Protein AF-A0A7J4MN60-F1 (afdb_monomer_lite)

Radius of gyration: 21.17 Å; chains: 1; bounding box: 51×40×60 Å

Secondary structure (DSSP, 8-state):
----PPSS-EEEEES-HHHHHHHHHHHHHTT--BPPPEEEE-TTS-EEEEEEE-SHHHHHHHHHHT--SSHHHHHHHHHHHH---S--PPTTHHHHHHHHHHHH--EEHHHHHHHHT--HHHHHHHHHHHHHTTSEEEEE---SS---EEEEE-TT-----

pLDDT: mean 84.5, std 15.63, range [36.06, 97.69]

Sequence (161 aa):
MNISTPHRKIELALANRIFLKQIKEMLLDFDIKTSKTYSMITSKGFKKYAFYVRTNSNLSIFSKMIGFNHPLKKSSLGNILLHPGRISYAHGGTQGMILLLLKDMDLTVAELVPLLNRHQSTIRFALLKLKCKGLVFSKSKTFKKGGGILWSLDGQTNFNT

Structure (mmCIF, N/CA/C/O backbone)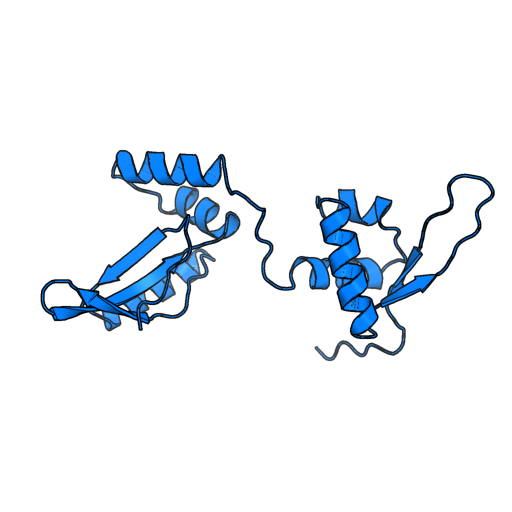:
data_AF-A0A7J4MN60-F1
#
_entry.id   AF-A0A7J4MN60-F1
#
loop_
_atom_site.group_PDB
_atom_site.id
_atom_site.type_symbol
_atom_site.label_atom_id
_atom_site.label_alt_id
_atom_site.label_comp_id
_atom_site.label_asym_id
_atom_site.label_entity_id
_atom_site.label_seq_id
_atom_site.pdbx_PDB_ins_code
_atom_site.Cartn_x
_atom_site.Cartn_y
_atom_site.Cartn_z
_atom_site.occupancy
_atom_site.B_iso_or_equiv
_atom_site.auth_seq_id
_atom_site.auth_comp_id
_atom_site.auth_asym_id
_atom_site.auth_atom_id
_atom_site.pdbx_PDB_model_num
ATOM 1 N N . MET A 1 1 ? 4.962 5.012 24.165 1.00 36.84 1 MET A N 1
ATOM 2 C CA . MET A 1 1 ? 5.760 5.318 22.956 1.00 36.84 1 MET A CA 1
ATOM 3 C C . MET A 1 1 ? 4.857 5.971 21.928 1.00 36.84 1 MET A C 1
ATOM 5 O O . MET A 1 1 ? 3.851 5.375 21.561 1.00 36.84 1 MET A O 1
ATOM 9 N N . ASN A 1 2 ? 5.178 7.196 21.512 1.00 42.62 2 ASN A N 1
ATOM 10 C CA . ASN A 1 2 ? 4.433 7.900 20.472 1.00 42.62 2 ASN A CA 1
ATOM 11 C C . ASN A 1 2 ? 4.849 7.296 19.123 1.00 42.62 2 ASN A C 1
ATOM 13 O O . ASN A 1 2 ? 5.923 7.594 18.604 1.00 42.62 2 ASN A O 1
ATOM 17 N N . ILE A 1 3 ? 4.065 6.347 18.611 1.00 53.31 3 ILE A N 1
ATOM 18 C CA . ILE A 1 3 ? 4.338 5.720 17.316 1.00 53.31 3 ILE A CA 1
ATOM 19 C C . ILE A 1 3 ? 4.068 6.794 16.264 1.00 53.31 3 ILE A C 1
ATOM 21 O O . ILE A 1 3 ? 2.911 7.082 15.964 1.00 53.31 3 ILE A O 1
ATOM 25 N N . SER A 1 4 ? 5.127 7.411 15.732 1.00 59.69 4 SER A N 1
ATOM 26 C CA . SER A 1 4 ? 5.007 8.300 14.577 1.00 59.69 4 SER A CA 1
ATOM 27 C C . SER A 1 4 ? 4.388 7.495 13.444 1.00 59.69 4 SER A C 1
ATOM 29 O O . SER A 1 4 ? 4.948 6.506 12.964 1.00 59.69 4 SER A O 1
ATOM 31 N N . THR A 1 5 ? 3.162 7.854 13.093 1.00 62.66 5 THR A N 1
ATOM 32 C CA . THR A 1 5 ? 2.427 7.140 12.066 1.00 62.66 5 THR A CA 1
ATOM 33 C C . THR A 1 5 ? 2.714 7.767 10.703 1.00 62.66 5 THR A C 1
ATOM 35 O O . THR A 1 5 ? 2.864 8.984 10.604 1.00 62.66 5 THR A O 1
ATOM 38 N N . PRO A 1 6 ? 2.803 6.964 9.630 1.00 72.56 6 PRO A N 1
ATOM 39 C CA . PRO A 1 6 ? 3.210 7.473 8.326 1.00 72.56 6 PRO A CA 1
ATOM 40 C C . PRO A 1 6 ? 2.216 8.508 7.783 1.00 72.56 6 PRO A C 1
ATOM 42 O O . PRO A 1 6 ? 1.005 8.344 7.920 1.00 72.56 6 PRO A O 1
ATOM 45 N N . HIS A 1 7 ? 2.725 9.548 7.121 1.00 76.81 7 HIS A N 1
ATOM 46 C CA . HIS A 1 7 ? 1.898 10.510 6.387 1.00 76.81 7 HIS A CA 1
ATOM 47 C C . HIS A 1 7 ? 1.228 9.846 5.168 1.00 76.81 7 HIS A C 1
ATOM 49 O O . HIS A 1 7 ? 1.734 8.850 4.650 1.00 76.81 7 HIS A O 1
ATOM 55 N N . ARG A 1 8 ? 0.122 10.433 4.676 1.00 86.31 8 ARG A N 1
ATOM 56 C CA . ARG A 1 8 ? -0.610 10.011 3.456 1.00 86.31 8 ARG A CA 1
ATOM 57 C C . ARG A 1 8 ? -1.176 8.591 3.544 1.00 86.31 8 ARG A C 1
ATOM 59 O O . ARG A 1 8 ? -0.688 7.645 2.927 1.00 86.31 8 ARG A O 1
ATOM 66 N N . LYS A 1 9 ? -2.226 8.457 4.344 1.00 92.00 9 LYS A N 1
ATOM 67 C CA . LYS A 1 9 ? -2.864 7.185 4.680 1.00 92.00 9 LYS A CA 1
ATOM 68 C C . LYS A 1 9 ? -4.347 7.386 4.952 1.00 92.00 9 LYS A C 1
ATOM 70 O O . LYS A 1 9 ? -4.778 8.494 5.268 1.00 92.00 9 LYS A O 1
ATOM 75 N N . ILE A 1 10 ? -5.084 6.285 4.927 1.00 94.81 10 ILE A N 1
ATOM 76 C CA . ILE A 1 10 ? -6.396 6.189 5.564 1.00 94.81 10 ILE A CA 1
ATOM 77 C C . ILE A 1 10 ? -6.181 5.471 6.889 1.00 94.81 10 ILE A C 1
ATOM 79 O O . ILE A 1 10 ? -5.587 4.398 6.908 1.00 94.81 10 ILE A O 1
ATOM 83 N N . GLU A 1 11 ? -6.628 6.057 7.993 1.00 95.31 11 GLU A N 1
ATOM 84 C CA . GLU A 1 11 ? -6.556 5.441 9.317 1.00 95.31 11 GLU A CA 1
ATOM 85 C C . GLU A 1 11 ? -7.964 5.243 9.868 1.00 95.31 11 GLU A C 1
ATOM 87 O O . GLU A 1 11 ? -8.797 6.150 9.800 1.00 95.31 11 GLU A O 1
ATOM 92 N N . LEU A 1 12 ? -8.209 4.062 10.433 1.00 95.31 12 LEU A N 1
ATOM 93 C CA . LEU A 1 12 ? -9.420 3.769 11.182 1.00 95.31 12 LEU A CA 1
ATOM 94 C C . LEU A 1 12 ? -9.037 3.409 12.615 1.00 95.31 12 LEU A C 1
ATOM 96 O O . LEU A 1 12 ? -8.229 2.505 12.831 1.00 95.31 12 LEU A O 1
ATOM 100 N N . ALA A 1 13 ? -9.633 4.112 13.579 1.00 94.62 13 ALA A N 1
ATOM 101 C CA . ALA A 1 13 ? -9.384 3.927 15.003 1.00 94.62 13 ALA A CA 1
ATOM 102 C C . ALA A 1 13 ? -10.699 3.776 15.778 1.00 94.62 13 ALA A C 1
ATOM 104 O O . ALA A 1 13 ? -11.554 4.663 15.744 1.00 94.62 13 ALA A O 1
ATOM 105 N N . LEU A 1 14 ? -10.848 2.669 16.506 1.00 94.94 14 LEU A N 1
ATOM 106 C CA . LEU A 1 14 ? -12.067 2.297 17.229 1.00 94.94 14 LEU A CA 1
ATOM 107 C C . LEU A 1 14 ? -11.718 1.687 18.595 1.00 94.94 14 LEU A C 1
ATOM 109 O O . LEU A 1 14 ? -10.653 1.099 18.772 1.00 94.94 14 LEU A O 1
ATOM 113 N N . ALA A 1 15 ? -12.617 1.810 19.574 1.00 94.88 15 ALA A N 1
ATOM 114 C CA . ALA A 1 15 ? -12.455 1.145 20.872 1.00 94.88 15 ALA A CA 1
ATOM 115 C C . ALA A 1 15 ? -12.705 -0.374 20.772 1.00 94.88 15 ALA A C 1
ATOM 117 O O . ALA A 1 15 ? -12.034 -1.164 21.435 1.00 94.88 15 ALA A O 1
ATOM 118 N N . ASN A 1 16 ? -13.630 -0.788 19.897 1.00 95.31 16 ASN A N 1
ATOM 119 C CA . ASN A 1 16 ? -13.961 -2.191 19.673 1.00 95.31 16 ASN A CA 1
ATOM 120 C C . ASN A 1 16 ? -12.912 -2.867 18.773 1.00 95.31 16 ASN A C 1
ATOM 122 O O . ASN A 1 16 ? -12.882 -2.671 17.557 1.00 95.31 16 ASN A O 1
ATOM 126 N N . ARG A 1 17 ? -12.054 -3.689 19.387 1.00 94.31 17 ARG A N 1
ATOM 127 C CA . ARG A 1 17 ? -10.988 -4.423 18.693 1.00 94.31 17 ARG A CA 1
ATOM 128 C C . ARG A 1 17 ? -11.517 -5.501 17.744 1.00 94.31 17 ARG A C 1
ATOM 130 O O . ARG A 1 17 ? -10.903 -5.717 16.704 1.00 94.31 17 ARG A O 1
ATOM 137 N N . ILE A 1 18 ? -12.607 -6.178 18.109 1.00 95.50 18 ILE A N 1
ATOM 138 C CA . ILE A 1 18 ? -13.186 -7.273 17.315 1.00 95.50 18 ILE A CA 1
ATOM 139 C C . ILE A 1 18 ? -13.735 -6.706 16.011 1.00 95.50 18 ILE A C 1
ATOM 141 O O . ILE A 1 18 ? -13.352 -7.157 14.936 1.00 95.50 18 ILE A O 1
ATOM 145 N N . PHE A 1 19 ? -14.522 -5.636 16.106 1.00 97.06 19 PHE A N 1
ATOM 146 C CA . PHE A 1 19 ? -15.078 -4.975 14.930 1.00 97.06 19 PHE A CA 1
ATOM 147 C C . PHE A 1 19 ? -13.983 -4.411 14.015 1.00 97.06 19 PHE A C 1
ATOM 149 O O . PHE A 1 19 ? -14.024 -4.572 12.799 1.00 97.06 19 PHE A O 1
ATOM 156 N N . LEU A 1 20 ? -12.924 -3.834 14.595 1.00 96.19 20 LEU A N 1
ATOM 157 C CA . LEU A 1 20 ? -11.773 -3.371 13.821 1.00 96.19 20 LEU A CA 1
ATOM 158 C C . LEU A 1 20 ? -11.064 -4.517 13.071 1.00 96.19 20 LEU A C 1
ATOM 160 O O . LEU A 1 20 ? -10.573 -4.304 11.963 1.00 96.19 20 LEU A O 1
ATOM 164 N N . LYS A 1 21 ? -10.997 -5.719 13.662 1.00 95.62 21 LYS A N 1
ATOM 165 C CA . LYS A 1 21 ? -10.435 -6.914 13.015 1.00 95.62 21 LYS A CA 1
ATOM 166 C C . LYS A 1 21 ? -11.300 -7.353 11.829 1.00 95.62 21 LYS A C 1
ATOM 168 O O . LYS A 1 21 ? -10.744 -7.557 10.757 1.00 95.62 21 LYS A O 1
ATOM 173 N N . GLN A 1 22 ? -12.621 -7.395 12.003 1.00 97.69 22 GLN A N 1
ATOM 174 C CA . GLN A 1 22 ? -13.571 -7.748 10.941 1.00 97.69 22 GLN A CA 1
ATOM 175 C C . GLN A 1 22 ? -13.478 -6.785 9.752 1.00 97.69 22 GLN A C 1
ATOM 177 O O . GLN A 1 22 ? -13.369 -7.223 8.615 1.00 97.69 22 GLN A O 1
ATOM 182 N N . ILE A 1 23 ? -13.401 -5.470 9.998 1.00 97.38 23 ILE A N 1
ATOM 183 C CA . ILE A 1 23 ? -13.196 -4.488 8.917 1.00 97.38 23 ILE A CA 1
ATOM 184 C C . ILE A 1 23 ? -11.875 -4.746 8.182 1.00 97.38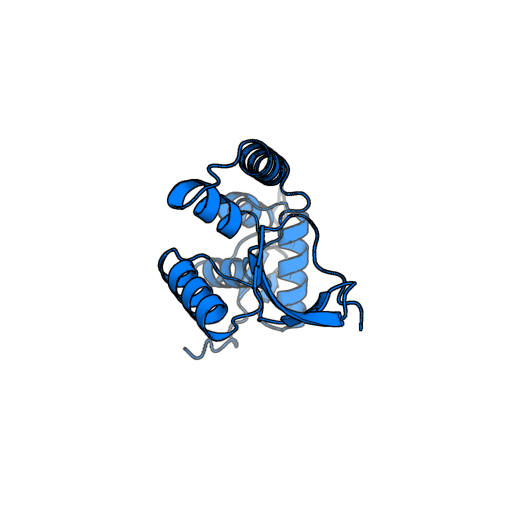 23 ILE A C 1
ATOM 186 O O . ILE A 1 23 ? -11.792 -4.585 6.968 1.00 97.38 23 ILE A O 1
ATOM 190 N N . LYS A 1 24 ? -10.823 -5.148 8.904 1.00 96.69 24 LYS A N 1
ATOM 191 C CA . LYS A 1 24 ? -9.531 -5.484 8.296 1.00 96.69 24 LYS A CA 1
ATOM 192 C C . LYS A 1 24 ? -9.611 -6.698 7.375 1.00 96.69 24 LYS A C 1
ATOM 194 O O . LYS A 1 24 ? -8.934 -6.705 6.354 1.00 96.69 24 LYS A O 1
ATOM 199 N N . GLU A 1 25 ? -10.390 -7.700 7.764 1.00 96.81 25 GLU A N 1
ATOM 200 C CA . GLU A 1 25 ? -10.657 -8.894 6.958 1.00 96.81 25 GLU A CA 1
ATOM 201 C C . GLU A 1 25 ? -11.479 -8.517 5.721 1.00 96.81 25 GLU A C 1
ATOM 203 O O . GLU A 1 25 ? -11.039 -8.797 4.615 1.00 96.81 25 GLU A O 1
ATOM 208 N N . MET A 1 26 ? -12.542 -7.722 5.876 1.00 97.25 26 MET A N 1
ATOM 209 C CA . MET A 1 26 ? -13.327 -7.219 4.738 1.00 97.25 26 MET A CA 1
ATOM 210 C C . MET A 1 26 ? -12.488 -6.409 3.742 1.00 97.25 26 MET A C 1
ATOM 212 O O . MET A 1 26 ? -12.675 -6.516 2.539 1.00 97.25 26 MET A O 1
ATOM 216 N N . LEU A 1 27 ? -11.549 -5.580 4.213 1.00 97.00 27 LEU A N 1
ATOM 217 C CA . LEU A 1 27 ? -10.644 -4.845 3.321 1.00 97.00 27 LEU A CA 1
ATOM 218 C C . LEU A 1 27 ? -9.727 -5.784 2.526 1.00 97.00 27 LEU A C 1
ATOM 220 O O . LEU A 1 27 ? -9.376 -5.470 1.388 1.00 97.00 27 LEU A O 1
ATOM 224 N N . LEU A 1 28 ? -9.347 -6.925 3.103 1.00 94.75 28 LEU A N 1
ATOM 225 C CA . LEU A 1 28 ? -8.522 -7.915 2.420 1.00 94.75 28 LEU A CA 1
ATOM 226 C C . LEU A 1 28 ? -9.272 -8.575 1.255 1.00 94.75 28 LEU A C 1
ATOM 228 O O . LEU A 1 28 ? -8.634 -8.857 0.245 1.00 94.75 28 LEU A O 1
ATOM 232 N N . ASP A 1 29 ? -10.596 -8.723 1.347 1.00 95.12 29 ASP A N 1
ATOM 233 C CA . ASP A 1 29 ? -11.436 -9.248 0.257 1.00 95.12 29 ASP A CA 1
ATOM 234 C C . ASP A 1 29 ? -11.408 -8.346 -0.994 1.00 95.12 29 ASP A C 1
ATOM 236 O O . ASP A 1 29 ? -11.596 -8.812 -2.115 1.00 95.12 29 ASP A O 1
ATOM 240 N N . PHE A 1 30 ? -11.094 -7.056 -0.823 1.00 93.75 30 PHE A N 1
ATOM 241 C CA . PHE A 1 30 ? -10.845 -6.109 -1.918 1.00 93.75 30 PHE A CA 1
ATOM 242 C C . 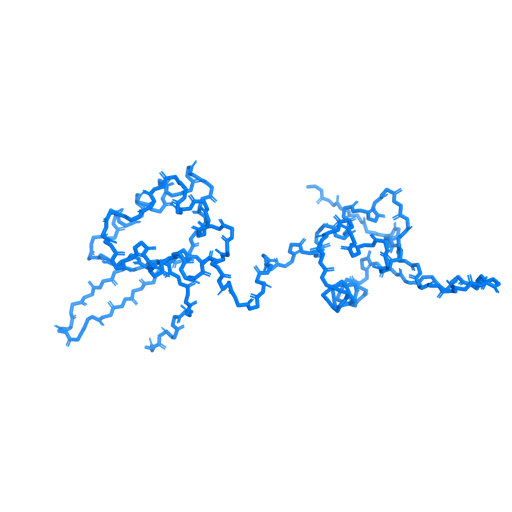PHE A 1 30 ? -9.363 -6.034 -2.336 1.00 93.75 30 PHE A C 1
ATOM 244 O O . PHE A 1 30 ? -8.978 -5.108 -3.047 1.00 93.75 30 PHE A O 1
ATOM 251 N N . ASP A 1 31 ? -8.508 -6.941 -1.855 1.00 93.00 31 ASP A N 1
ATOM 252 C CA . ASP A 1 31 ? -7.039 -6.891 -1.969 1.00 93.00 31 ASP A CA 1
ATOM 253 C C . ASP A 1 31 ? -6.413 -5.605 -1.374 1.00 93.00 31 ASP A C 1
ATOM 255 O O . ASP A 1 31 ? -5.321 -5.154 -1.738 1.00 93.00 31 ASP A O 1
ATOM 259 N N . ILE A 1 32 ? -7.085 -4.985 -0.395 1.00 95.06 32 ILE A N 1
ATOM 260 C CA . ILE A 1 32 ? -6.585 -3.795 0.302 1.00 95.06 32 ILE A CA 1
ATOM 261 C C . ILE A 1 32 ? -5.813 -4.224 1.550 1.00 95.06 32 ILE A C 1
ATOM 263 O O . ILE A 1 32 ? -6.356 -4.434 2.635 1.00 95.06 32 ILE A O 1
ATOM 267 N N . LYS A 1 33 ? -4.484 -4.274 1.432 1.00 94.38 33 LYS A N 1
ATOM 268 C CA . LYS A 1 33 ? -3.603 -4.620 2.561 1.00 94.38 33 LYS A CA 1
ATOM 269 C C . LYS A 1 33 ? -3.482 -3.468 3.566 1.00 94.38 33 LYS A C 1
ATOM 271 O O . LYS A 1 33 ? -3.288 -2.304 3.199 1.00 94.38 33 LYS A O 1
ATOM 276 N N . THR A 1 34 ? -3.500 -3.799 4.856 1.00 95.50 34 THR A N 1
ATOM 277 C CA . THR A 1 34 ? -3.408 -2.822 5.953 1.00 95.50 34 THR A CA 1
ATOM 278 C C . THR A 1 34 ? -2.152 -3.015 6.807 1.00 95.50 34 THR A C 1
ATOM 280 O O . THR A 1 34 ? -1.475 -4.042 6.756 1.00 95.50 34 THR A O 1
ATOM 283 N N . SER A 1 35 ? -1.862 -2.051 7.682 1.00 94.19 35 SER A N 1
ATOM 284 C CA . SER A 1 35 ? -0.856 -2.210 8.734 1.00 94.19 35 SER A CA 1
ATOM 285 C C . SER A 1 35 ? -1.234 -3.289 9.758 1.00 94.19 35 SER A C 1
ATOM 287 O O . SER A 1 35 ? -2.386 -3.743 9.848 1.00 94.19 35 SER A O 1
ATOM 289 N N . LYS A 1 36 ? -0.263 -3.656 10.606 1.00 93.56 36 LYS A N 1
ATOM 290 C CA . LYS A 1 36 ? -0.555 -4.309 11.889 1.00 93.56 36 LYS A CA 1
ATOM 291 C C . LYS A 1 36 ? -1.433 -3.381 12.736 1.00 93.56 36 LYS A C 1
ATOM 293 O O . LYS A 1 36 ? -1.313 -2.158 12.636 1.00 93.56 36 LYS A O 1
ATOM 298 N N . THR A 1 37 ? -2.313 -3.970 13.537 1.00 94.62 37 THR A N 1
ATOM 299 C CA . THR A 1 37 ? -3.133 -3.221 14.490 1.00 94.62 37 THR A CA 1
ATOM 300 C C . THR A 1 37 ? -2.249 -2.746 15.637 1.00 94.62 37 THR A C 1
ATOM 302 O O . THR A 1 37 ? -1.474 -3.533 16.177 1.00 94.62 37 THR A O 1
ATOM 305 N N . TYR A 1 38 ? -2.372 -1.480 16.014 1.00 92.94 38 TYR A N 1
ATOM 306 C CA . TYR A 1 38 ? -1.671 -0.883 17.151 1.00 92.94 38 TYR A CA 1
ATOM 307 C C . TYR A 1 38 ? -2.675 -0.244 18.106 1.00 92.94 38 TYR A C 1
ATOM 309 O O . TYR A 1 38 ? -3.793 0.097 17.722 1.00 92.94 38 TYR A O 1
ATOM 317 N N . SER A 1 39 ? -2.288 -0.112 19.372 1.00 92.75 39 SER A N 1
ATOM 318 C CA . SER A 1 39 ? -3.075 0.602 20.374 1.00 92.75 39 SER A CA 1
ATOM 319 C C . SER A 1 39 ? -2.617 2.049 20.495 1.00 92.75 39 SER A C 1
ATOM 321 O O . SER A 1 39 ? -1.420 2.327 20.455 1.00 92.75 39 SER A O 1
ATOM 323 N N . MET A 1 40 ? -3.565 2.948 20.721 1.00 90.62 40 MET A N 1
ATOM 324 C CA . MET A 1 40 ? -3.329 4.351 21.051 1.00 90.62 40 MET A CA 1
ATOM 325 C C . MET A 1 40 ? -4.171 4.731 22.270 1.00 90.62 40 MET A C 1
ATOM 327 O O . MET A 1 40 ? -5.238 4.157 22.497 1.00 90.62 40 MET A O 1
ATOM 331 N N . ILE A 1 41 ? -3.694 5.692 23.054 1.00 90.50 41 ILE A N 1
ATOM 332 C CA . ILE A 1 41 ? -4.448 6.281 24.161 1.00 90.50 41 ILE A CA 1
ATOM 333 C C . ILE A 1 41 ? -4.881 7.672 23.705 1.00 90.50 41 ILE A C 1
ATOM 335 O O . ILE A 1 41 ? -4.075 8.442 23.187 1.00 90.50 41 ILE A O 1
ATOM 339 N N . THR A 1 42 ? -6.172 7.967 23.819 1.00 88.06 42 THR A N 1
ATOM 340 C CA . THR A 1 42 ? -6.716 9.297 23.512 1.00 88.06 42 THR A CA 1
ATOM 341 C C . THR A 1 42 ? -6.230 10.327 24.531 1.00 88.06 42 THR A C 1
ATOM 343 O O . THR A 1 42 ? -5.832 9.966 25.634 1.00 88.06 42 THR A O 1
ATOM 346 N N . SER A 1 43 ? -6.345 11.620 24.219 1.00 87.06 43 SER A N 1
ATOM 347 C CA . SER A 1 43 ? -6.039 12.697 25.178 1.00 87.06 43 SER A CA 1
ATOM 348 C C . SER A 1 43 ? -6.831 12.597 26.488 1.00 87.06 43 SER A C 1
ATOM 350 O O . SER A 1 43 ? -6.385 13.092 27.512 1.00 87.06 43 SER A O 1
ATOM 352 N N . LYS A 1 44 ? -7.984 11.918 26.466 1.00 91.38 44 LYS A N 1
ATOM 353 C CA . LYS A 1 44 ? -8.845 11.668 27.629 1.00 91.38 44 LYS A CA 1
ATOM 354 C C . LYS A 1 44 ? -8.532 10.350 28.362 1.00 91.38 44 LYS A C 1
ATOM 356 O O . LYS A 1 44 ? -9.332 9.908 29.172 1.00 91.38 44 LYS A O 1
ATOM 361 N N . GLY A 1 45 ? -7.437 9.661 28.034 1.00 89.88 45 GLY A N 1
ATOM 362 C CA . GLY A 1 45 ? -7.036 8.406 28.689 1.00 89.88 45 GLY A CA 1
ATOM 363 C C . GLY A 1 45 ? -7.710 7.132 28.158 1.00 89.88 45 GLY A C 1
ATOM 364 O O . GLY A 1 45 ? -7.305 6.029 28.516 1.00 89.88 45 GLY A O 1
ATOM 365 N N . PHE A 1 46 ? -8.687 7.230 27.250 1.00 90.94 46 PHE A N 1
ATOM 366 C CA . PHE A 1 46 ? -9.340 6.041 26.684 1.00 90.94 46 PHE A CA 1
ATOM 367 C C . PHE A 1 46 ? -8.449 5.305 25.683 1.00 90.94 46 PHE A C 1
ATOM 369 O O . PHE A 1 46 ? -7.864 5.926 24.791 1.00 90.94 46 PHE A O 1
ATOM 376 N N . LYS A 1 47 ? -8.417 3.972 25.775 1.00 93.00 47 LYS A N 1
ATOM 377 C CA . LYS A 1 47 ? -7.704 3.102 24.834 1.00 93.00 47 LYS A CA 1
ATOM 378 C C . LYS A 1 47 ? -8.507 2.909 23.545 1.00 93.00 47 LYS A C 1
ATOM 380 O O . LYS A 1 47 ? -9.680 2.543 23.577 1.00 93.00 47 LYS A O 1
ATOM 385 N N . LYS A 1 48 ? -7.851 3.100 22.402 1.00 95.25 48 LYS A N 1
ATOM 386 C CA . LYS A 1 48 ? -8.351 2.752 21.066 1.00 95.25 48 LYS A CA 1
ATOM 387 C C . LYS A 1 48 ? -7.371 1.824 20.362 1.00 95.25 48 LYS A C 1
ATOM 389 O O . LYS A 1 48 ? -6.178 1.798 20.664 1.00 95.25 48 LYS A O 1
ATOM 394 N N . TYR A 1 49 ? -7.885 1.085 19.396 1.00 95.00 49 TYR A N 1
ATOM 395 C CA . TYR A 1 49 ? -7.113 0.270 18.472 1.00 95.00 49 TYR A CA 1
ATOM 396 C C . TYR A 1 49 ? -7.227 0.883 17.086 1.00 95.00 49 TYR A C 1
ATOM 398 O O . TYR A 1 49 ? -8.291 1.383 16.725 1.00 95.00 49 TYR A O 1
ATOM 406 N N . ALA A 1 50 ? -6.150 0.844 16.313 1.00 94.75 50 ALA A N 1
ATOM 407 C CA . ALA A 1 50 ? -6.135 1.395 14.971 1.00 94.75 50 ALA A CA 1
ATOM 408 C C . ALA A 1 50 ? -5.316 0.549 14.003 1.00 94.75 50 ALA A C 1
ATOM 410 O O . ALA A 1 50 ? -4.419 -0.202 14.395 1.00 94.75 50 ALA A O 1
A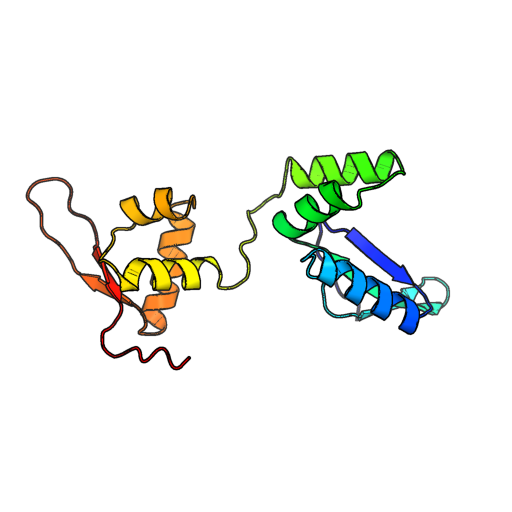TOM 411 N N . PHE A 1 51 ? -5.621 0.707 12.723 1.00 95.75 51 PHE A N 1
ATOM 412 C CA . PHE A 1 51 ? -4.757 0.322 11.616 1.00 95.75 51 PHE A CA 1
ATOM 413 C C . PHE A 1 51 ? -4.819 1.409 10.544 1.00 95.75 51 PHE A C 1
ATOM 415 O O . PHE A 1 51 ? -5.727 2.244 10.536 1.00 95.75 51 PHE A O 1
ATOM 422 N N . TYR A 1 52 ? -3.878 1.369 9.607 1.00 95.31 52 TYR A N 1
ATOM 423 C CA . TYR A 1 52 ? -3.915 2.237 8.441 1.00 95.31 52 TYR A CA 1
ATOM 424 C C . TYR A 1 52 ? -3.763 1.474 7.124 1.00 95.31 52 TYR A C 1
ATOM 426 O O . TYR A 1 52 ? -3.094 0.439 7.050 1.00 95.31 52 TYR A O 1
ATOM 434 N N . VAL A 1 53 ? -4.362 2.028 6.072 1.00 94.69 53 VAL A N 1
ATOM 435 C CA . VAL A 1 53 ? -4.130 1.686 4.667 1.00 94.69 53 VAL A CA 1
ATOM 436 C C . VAL A 1 53 ? -3.146 2.703 4.098 1.00 94.69 53 VAL A C 1
ATOM 438 O O . VAL A 1 53 ? -3.315 3.913 4.262 1.00 94.69 53 VAL A O 1
ATOM 441 N N . ARG A 1 54 ? -2.096 2.210 3.443 1.00 89.94 54 ARG A N 1
ATOM 442 C CA . ARG A 1 54 ? -1.046 3.023 2.814 1.00 89.94 54 ARG A CA 1
ATOM 443 C C . ARG A 1 54 ? -0.658 2.434 1.464 1.00 89.94 54 ARG A C 1
ATOM 445 O O . ARG A 1 54 ? -1.073 1.325 1.151 1.00 89.94 54 ARG A O 1
ATOM 452 N N . THR A 1 55 ? 0.248 3.115 0.764 1.00 87.62 55 THR A N 1
ATOM 453 C CA . THR A 1 55 ? 0.680 2.857 -0.624 1.00 87.62 55 THR A CA 1
ATOM 454 C C . THR A 1 55 ? -0.342 3.317 -1.654 1.00 87.62 55 THR A C 1
ATOM 456 O O . THR A 1 55 ? -1.546 3.213 -1.437 1.00 87.62 55 THR A O 1
ATOM 459 N N . ASN A 1 56 ? 0.149 3.817 -2.789 1.00 87.94 56 ASN A N 1
ATOM 460 C CA . ASN A 1 56 ? -0.714 4.331 -3.850 1.00 87.94 56 ASN A CA 1
ATOM 461 C C . ASN A 1 56 ? -1.664 3.253 -4.397 1.00 87.94 56 ASN A C 1
ATOM 463 O O . ASN A 1 56 ? -2.821 3.544 -4.664 1.00 87.94 56 ASN A O 1
ATOM 467 N N . SER A 1 57 ? -1.191 2.003 -4.490 1.00 89.44 57 SER A N 1
ATOM 468 C CA . SER A 1 57 ? -1.989 0.862 -4.956 1.00 89.44 57 SER A CA 1
ATOM 469 C C . SER A 1 57 ? -3.228 0.657 -4.086 1.00 89.44 57 SER A C 1
ATOM 471 O O . SER A 1 57 ? -4.350 0.745 -4.572 1.00 89.44 57 SER A O 1
ATOM 473 N N . ASN A 1 58 ? -3.043 0.481 -2.775 1.00 93.38 58 ASN A N 1
ATOM 474 C CA . ASN A 1 58 ? -4.158 0.201 -1.868 1.00 93.38 58 ASN A CA 1
ATOM 475 C C . ASN A 1 58 ? -5.101 1.403 -1.733 1.00 93.38 58 ASN A C 1
ATOM 477 O O . ASN A 1 58 ? -6.310 1.227 -1.621 1.00 93.38 58 ASN A O 1
ATOM 481 N N . LEU A 1 59 ? -4.559 2.626 -1.748 1.00 94.12 59 LEU A N 1
ATOM 482 C CA . LEU A 1 59 ? -5.366 3.847 -1.697 1.00 94.12 59 LEU A CA 1
ATOM 483 C C . LEU A 1 59 ? -6.194 4.036 -2.976 1.00 94.12 59 LEU A C 1
ATOM 485 O O . LEU A 1 59 ? -7.330 4.500 -2.897 1.00 94.12 59 LEU A O 1
ATOM 489 N N . SER A 1 60 ? -5.652 3.658 -4.136 1.00 92.81 60 SER A N 1
ATOM 490 C CA . SER A 1 60 ? -6.364 3.699 -5.415 1.00 92.81 60 SER A CA 1
ATOM 491 C C . SER A 1 60 ? -7.510 2.687 -5.437 1.00 92.81 60 SER A C 1
ATOM 493 O O . SER A 1 60 ? -8.640 3.062 -5.749 1.00 92.81 60 SER A O 1
ATOM 495 N N . ILE A 1 61 ? -7.253 1.446 -5.001 1.00 94.81 61 ILE A N 1
ATOM 496 C CA . ILE A 1 61 ? -8.292 0.416 -4.860 1.00 94.81 61 ILE A CA 1
ATOM 497 C C . ILE A 1 61 ? -9.375 0.892 -3.887 1.00 94.81 61 ILE A C 1
ATOM 499 O O . ILE A 1 61 ? -10.554 0.877 -4.236 1.00 94.81 61 ILE A O 1
ATOM 503 N N . PHE A 1 62 ? -8.989 1.406 -2.712 1.00 96.69 62 PHE A N 1
ATOM 504 C CA . PHE A 1 62 ? -9.941 1.954 -1.745 1.00 96.69 62 PHE A CA 1
ATOM 505 C C . PHE A 1 62 ? -10.797 3.056 -2.368 1.00 96.69 62 PHE A C 1
ATOM 507 O O . PHE A 1 62 ? -12.015 3.027 -2.231 1.00 96.69 62 PHE A O 1
ATOM 514 N N . SER A 1 63 ? -10.189 4.018 -3.068 1.00 95.88 63 SER A N 1
ATOM 515 C CA . SER A 1 63 ? -10.924 5.129 -3.680 1.00 95.88 63 SER A CA 1
ATOM 516 C C . SER A 1 63 ? -11.922 4.677 -4.745 1.00 95.88 63 SER A C 1
ATOM 518 O O . SER A 1 63 ? -12.927 5.358 -4.933 1.00 95.88 63 SER A O 1
ATOM 520 N N . LYS A 1 64 ? -11.630 3.580 -5.452 1.00 95.00 64 LYS A N 1
ATOM 521 C CA . LYS A 1 64 ? -12.473 3.044 -6.524 1.00 95.00 64 LYS A CA 1
ATOM 522 C C . LYS A 1 64 ? -13.607 2.168 -5.989 1.00 95.00 64 LYS A C 1
ATOM 524 O O . LYS A 1 64 ? -14.724 2.287 -6.471 1.00 95.00 64 LYS A O 1
ATOM 529 N N . MET A 1 65 ? -13.310 1.296 -5.024 1.00 95.81 65 MET A N 1
ATOM 530 C CA . MET A 1 65 ? -14.245 0.265 -4.556 1.00 95.81 65 MET A CA 1
ATOM 531 C C . MET A 1 65 ? -15.106 0.713 -3.371 1.00 95.81 65 MET A C 1
ATOM 533 O O . MET A 1 65 ? -16.234 0.257 -3.232 1.00 95.81 65 MET A O 1
ATOM 537 N N . ILE A 1 66 ? -14.573 1.581 -2.505 1.00 95.38 66 ILE A N 1
ATOM 538 C CA . ILE A 1 66 ? -15.225 1.993 -1.250 1.00 95.38 66 ILE A CA 1
ATOM 539 C C . ILE A 1 66 ? -15.453 3.506 -1.256 1.00 95.38 66 ILE A C 1
ATOM 541 O O . ILE A 1 66 ? -16.579 3.984 -1.158 1.00 95.38 66 ILE A O 1
ATOM 545 N N . GLY A 1 67 ? -14.374 4.272 -1.403 1.00 93.94 67 GLY A N 1
ATOM 546 C CA . GLY A 1 67 ? -14.405 5.727 -1.442 1.00 93.94 67 GLY A CA 1
ATOM 547 C C . GLY A 1 67 ? -14.819 6.382 -0.121 1.00 93.94 67 GLY A C 1
ATOM 548 O O . GLY A 1 67 ? -15.042 5.746 0.909 1.00 93.94 67 GLY A O 1
ATOM 549 N N . PHE A 1 68 ? -14.883 7.712 -0.142 1.00 96.44 68 PHE A N 1
ATOM 550 C CA . PHE A 1 68 ? -15.449 8.499 0.949 1.00 96.44 68 PHE A CA 1
ATOM 551 C C . PHE A 1 68 ? -16.670 9.260 0.452 1.00 96.44 68 PHE A C 1
ATOM 553 O O . PHE A 1 68 ? -16.580 9.994 -0.532 1.00 96.44 68 PHE A O 1
ATOM 560 N N . ASN A 1 69 ? -17.764 9.178 1.208 1.00 95.44 69 ASN A N 1
ATOM 561 C CA . ASN A 1 69 ? -18.930 10.039 0.998 1.00 95.44 69 ASN A CA 1
ATOM 562 C C . ASN A 1 69 ? -18.679 11.461 1.522 1.00 95.44 69 ASN A C 1
ATOM 564 O O . ASN A 1 69 ? -19.193 12.430 0.978 1.00 95.44 69 ASN A O 1
ATOM 568 N N . HIS A 1 70 ? -17.846 11.605 2.559 1.00 95.69 70 HIS A N 1
ATOM 569 C CA . HIS A 1 70 ? -17.533 12.906 3.144 1.00 95.69 70 HIS A CA 1
ATOM 570 C C . HIS A 1 70 ? -16.652 13.751 2.194 1.00 95.69 70 HIS A C 1
ATOM 572 O O . HIS A 1 70 ? -15.509 13.347 1.937 1.00 95.69 70 HIS A O 1
ATOM 578 N N . PRO A 1 71 ? -17.084 14.958 1.764 1.00 95.06 71 PRO A N 1
ATOM 579 C CA . PRO A 1 71 ? -16.399 15.746 0.730 1.00 95.06 71 PRO A CA 1
ATOM 580 C C . PRO A 1 71 ? -14.924 16.037 1.030 1.00 95.06 71 PRO A C 1
ATOM 582 O O . PRO A 1 71 ? -14.059 15.793 0.192 1.00 95.06 71 PRO A O 1
ATOM 585 N N . LEU A 1 72 ? -14.606 16.471 2.257 1.00 95.94 72 LEU A N 1
ATOM 586 C CA . LEU A 1 72 ? -13.219 16.776 2.643 1.00 95.94 72 LEU A CA 1
ATOM 587 C C . LEU A 1 72 ? -12.299 15.546 2.609 1.00 95.94 72 LEU A C 1
ATOM 589 O O . LEU A 1 72 ? -11.161 15.638 2.158 1.00 95.94 72 LEU A O 1
ATOM 593 N N . LYS A 1 73 ? -12.787 14.376 3.047 1.00 95.19 73 LYS A N 1
ATOM 594 C CA . LYS A 1 73 ? -12.004 13.132 3.021 1.00 95.19 73 LYS A CA 1
ATOM 595 C C . LYS A 1 73 ? -11.807 12.644 1.589 1.00 95.19 73 LYS A C 1
ATOM 597 O O . LYS A 1 73 ? -10.712 12.208 1.248 1.00 95.19 73 LYS A O 1
ATOM 602 N N . LYS A 1 74 ? -12.841 12.770 0.750 1.00 95.69 74 LYS A N 1
ATOM 603 C CA . LYS A 1 74 ? -12.780 12.453 -0.681 1.00 95.69 74 LYS A CA 1
ATOM 604 C C . LYS A 1 74 ? -11.746 13.323 -1.398 1.00 95.69 74 LYS A C 1
ATOM 606 O O . LYS A 1 74 ? -10.868 12.786 -2.065 1.00 95.69 74 LYS A O 1
ATOM 611 N N . SER A 1 75 ? -11.798 14.641 -1.194 1.00 94.88 75 SER A N 1
ATOM 612 C CA . SER A 1 75 ? -10.829 15.591 -1.758 1.00 94.88 75 SER A CA 1
ATOM 613 C C . SER A 1 75 ? -9.403 15.323 -1.258 1.00 94.88 75 SER A C 1
ATOM 615 O O . SER A 1 75 ? -8.469 15.220 -2.052 1.00 94.88 75 SER A O 1
ATOM 617 N N . SER A 1 76 ? -9.231 15.096 0.049 1.00 93.88 76 SER A N 1
ATOM 618 C CA . SER A 1 76 ? -7.928 14.761 0.635 1.00 93.88 76 SER A CA 1
ATOM 619 C C . SER A 1 76 ? -7.335 13.472 0.053 1.00 93.88 76 SER A C 1
ATOM 621 O O . SER A 1 76 ? -6.158 13.452 -0.311 1.00 93.88 76 SER A O 1
ATOM 623 N N . LEU A 1 77 ? -8.143 12.416 -0.103 1.00 94.62 77 LEU A N 1
ATOM 624 C CA . LEU A 1 77 ? -7.711 11.173 -0.744 1.00 94.62 77 LEU A CA 1
ATOM 625 C C . LEU A 1 77 ? -7.339 11.399 -2.215 1.00 94.62 77 LEU A C 1
ATOM 627 O O . LEU A 1 77 ? -6.288 10.928 -2.643 1.00 94.62 77 LEU A O 1
ATOM 631 N N . GLY A 1 78 ? -8.139 12.169 -2.959 1.00 93.00 78 GLY A N 1
ATOM 632 C CA . GLY A 1 78 ? -7.830 12.554 -4.339 1.00 93.00 78 GLY A CA 1
ATOM 633 C C . GLY A 1 78 ? -6.475 13.255 -4.455 1.00 93.00 78 GLY A C 1
ATOM 634 O O . GLY A 1 78 ? -5.640 12.856 -5.264 1.00 93.00 78 GLY A O 1
ATOM 635 N N . ASN A 1 79 ? -6.193 14.213 -3.571 1.00 90.94 79 ASN A N 1
ATOM 636 C CA . ASN A 1 79 ? -4.903 14.905 -3.535 1.00 90.94 79 ASN A CA 1
ATOM 637 C C . ASN A 1 79 ? -3.729 13.968 -3.223 1.00 90.94 79 ASN A C 1
ATOM 639 O O . ASN A 1 79 ? -2.661 14.109 -3.824 1.00 90.94 79 ASN A O 1
ATOM 643 N N . ILE A 1 80 ? -3.916 13.001 -2.316 1.00 90.31 80 ILE A N 1
ATOM 644 C CA . ILE A 1 80 ? -2.902 11.979 -2.012 1.00 90.31 80 ILE A CA 1
ATOM 645 C C . ILE A 1 80 ? -2.619 11.104 -3.240 1.00 90.31 80 ILE A C 1
ATOM 647 O O . ILE A 1 80 ? -1.459 10.776 -3.484 1.00 90.31 80 ILE A O 1
ATOM 651 N N . LEU A 1 81 ? -3.650 10.736 -4.004 1.00 89.75 81 LEU A N 1
ATOM 652 C CA . LEU A 1 81 ? -3.518 9.897 -5.199 1.00 89.75 81 LEU A CA 1
ATOM 653 C C . LEU A 1 81 ? -2.881 10.639 -6.377 1.00 89.75 81 LEU A C 1
ATOM 655 O O . LEU A 1 81 ? -2.073 10.053 -7.092 1.00 89.75 81 LEU A O 1
ATOM 659 N N . LEU A 1 82 ? -3.205 11.923 -6.555 1.00 86.56 82 LEU A N 1
ATOM 660 C CA . LEU A 1 82 ? -2.582 12.784 -7.568 1.00 86.56 82 LEU A CA 1
ATOM 661 C C . LEU A 1 82 ? -1.103 13.036 -7.265 1.00 86.56 82 LEU A C 1
ATOM 663 O O . LEU A 1 82 ? -0.274 13.098 -8.169 1.00 86.56 82 LEU A O 1
ATOM 667 N N . HIS A 1 83 ? -0.759 13.135 -5.981 1.00 84.69 83 HIS A N 1
ATOM 668 C CA . HIS A 1 83 ? 0.597 13.415 -5.529 1.00 84.69 83 HIS A CA 1
ATOM 669 C C . HIS A 1 83 ? 1.066 12.320 -4.569 1.00 84.69 83 HIS A C 1
ATOM 671 O O . HIS A 1 83 ? 1.238 12.596 -3.380 1.00 84.69 83 HIS A O 1
ATOM 677 N N . PRO A 1 84 ? 1.344 11.086 -5.034 1.00 68.81 84 PRO A N 1
ATOM 678 C CA . PRO A 1 84 ? 1.666 9.957 -4.155 1.00 68.81 84 PRO A CA 1
ATOM 679 C C . PRO A 1 84 ? 2.978 10.150 -3.373 1.00 68.81 84 PRO A C 1
ATOM 681 O O . PRO A 1 84 ? 3.203 9.495 -2.355 1.00 68.81 84 PRO A O 1
ATOM 684 N N . GLY A 1 85 ? 3.816 11.114 -3.772 1.00 69.94 85 GLY A N 1
ATOM 685 C CA . GLY A 1 85 ? 5.124 11.390 -3.170 1.00 69.94 85 GLY A CA 1
ATOM 686 C C . GLY A 1 85 ? 6.187 10.512 -3.809 1.00 69.94 85 GLY A C 1
ATOM 687 O O . GLY A 1 85 ? 6.073 10.173 -4.985 1.00 69.94 85 GLY A O 1
ATOM 688 N N . ARG A 1 86 ? 7.214 10.095 -3.052 1.00 60.81 86 ARG A N 1
ATOM 689 C CA . ARG A 1 86 ? 8.095 9.019 -3.532 1.00 60.81 86 ARG A CA 1
ATOM 690 C C . ARG A 1 86 ? 7.234 7.783 -3.780 1.00 60.81 86 ARG A C 1
ATOM 692 O O . ARG A 1 86 ? 6.577 7.308 -2.855 1.00 60.81 86 ARG A O 1
ATOM 699 N N . ILE A 1 87 ? 7.266 7.259 -5.006 1.00 56.03 87 ILE A N 1
ATOM 700 C CA . ILE A 1 87 ? 6.648 5.977 -5.354 1.00 56.03 87 ILE A CA 1
ATOM 701 C C . ILE A 1 87 ? 7.206 4.944 -4.372 1.00 56.03 87 ILE A C 1
ATOM 703 O O . ILE A 1 87 ? 8.379 4.581 -4.433 1.00 56.03 87 ILE A O 1
ATOM 707 N N . SER A 1 88 ? 6.390 4.538 -3.400 1.00 49.66 88 SER A N 1
ATOM 708 C CA . SER A 1 88 ? 6.763 3.518 -2.428 1.00 49.66 88 SER A CA 1
ATOM 709 C C . SER A 1 88 ? 6.367 2.173 -3.008 1.00 49.66 88 SER A C 1
ATOM 711 O O . SER A 1 88 ? 5.209 1.765 -3.017 1.00 49.66 88 SER A O 1
ATOM 713 N N . TYR A 1 89 ? 7.363 1.512 -3.570 1.00 55.09 89 TYR A N 1
ATOM 714 C CA . TYR A 1 89 ? 7.280 0.135 -4.009 1.00 55.09 89 TYR A CA 1
ATOM 715 C C . TYR A 1 89 ? 7.024 -0.742 -2.784 1.00 55.09 89 TYR A C 1
ATOM 717 O O . TYR A 1 89 ? 7.570 -0.469 -1.708 1.00 55.09 89 TYR A O 1
ATOM 725 N N . ALA A 1 90 ? 6.225 -1.801 -2.933 1.00 55.69 90 ALA A N 1
ATOM 726 C CA . ALA A 1 90 ? 6.201 -2.855 -1.925 1.00 55.69 90 ALA A CA 1
ATOM 727 C C . ALA A 1 90 ? 7.652 -3.269 -1.632 1.00 55.69 90 ALA A C 1
ATOM 729 O O . ALA A 1 90 ? 8.464 -3.378 -2.555 1.00 55.69 90 ALA A O 1
ATOM 730 N N . HIS A 1 91 ? 8.008 -3.422 -0.355 1.00 58.41 91 HIS A N 1
ATOM 731 C CA . HIS A 1 91 ? 9.381 -3.744 0.023 1.00 58.41 91 HIS A CA 1
ATOM 732 C C . HIS A 1 91 ? 9.798 -5.050 -0.671 1.00 58.41 91 HIS A C 1
ATOM 734 O O . HIS A 1 91 ? 9.178 -6.082 -0.452 1.00 58.41 91 HIS A O 1
ATOM 740 N N . GLY A 1 92 ? 10.817 -4.995 -1.532 1.00 63.16 92 GLY A N 1
ATOM 741 C CA . GLY A 1 92 ? 11.264 -6.146 -2.327 1.00 63.16 92 GLY A CA 1
ATOM 742 C C . GLY A 1 92 ? 10.478 -6.412 -3.621 1.00 63.16 92 GLY A C 1
ATOM 743 O O . GLY A 1 92 ? 10.913 -7.244 -4.406 1.00 63.16 92 GLY A O 1
ATOM 744 N N . GLY A 1 93 ? 9.399 -5.679 -3.920 1.00 80.19 93 GLY A N 1
ATOM 745 C CA . GLY A 1 93 ? 8.596 -5.886 -5.135 1.00 80.19 93 GLY A CA 1
ATOM 746 C C . GLY A 1 93 ? 9.400 -5.695 -6.425 1.00 80.19 93 GLY A C 1
ATOM 747 O O . GLY A 1 93 ? 9.370 -6.542 -7.307 1.00 80.19 93 GLY A O 1
ATOM 748 N N . THR A 1 94 ? 10.212 -4.635 -6.506 1.00 86.00 94 THR A N 1
ATOM 749 C CA . THR A 1 94 ? 11.115 -4.426 -7.654 1.00 86.00 94 THR A CA 1
ATOM 750 C C . THR A 1 94 ? 12.164 -5.531 -7.767 1.00 86.00 94 THR A C 1
ATOM 752 O O . THR A 1 94 ? 12.512 -5.926 -8.870 1.00 86.00 94 THR A O 1
ATOM 755 N N . GLN A 1 95 ? 12.661 -6.045 -6.637 1.00 89.06 95 GLN A N 1
ATOM 756 C CA . GLN A 1 95 ? 13.651 -7.123 -6.627 1.00 89.06 95 GLN A CA 1
ATOM 757 C C . GLN A 1 95 ? 13.046 -8.424 -7.160 1.00 89.06 95 GLN A C 1
ATOM 759 O O . GLN A 1 95 ? 13.653 -9.056 -8.013 1.00 89.06 95 GLN A O 1
ATOM 764 N N . GLY A 1 96 ? 11.838 -8.780 -6.711 1.00 86.75 96 GLY A N 1
ATOM 765 C CA . GLY A 1 96 ? 11.121 -9.959 -7.198 1.00 86.75 96 GLY A CA 1
ATOM 766 C C . GLY A 1 96 ? 10.828 -9.892 -8.697 1.00 86.75 96 GLY A C 1
ATOM 767 O O . GLY A 1 96 ? 11.094 -10.854 -9.407 1.00 86.75 96 GLY A O 1
ATOM 768 N N . MET A 1 97 ? 10.370 -8.740 -9.197 1.00 88.12 97 MET A N 1
ATOM 769 C CA . MET A 1 97 ? 10.103 -8.568 -10.631 1.00 88.12 97 MET A CA 1
ATOM 770 C C . MET A 1 97 ? 11.378 -8.634 -11.482 1.00 88.12 97 MET A C 1
ATOM 772 O O . MET A 1 97 ? 11.352 -9.210 -12.561 1.00 88.12 97 MET A O 1
ATOM 776 N N . ILE A 1 98 ? 12.497 -8.080 -10.996 1.00 92.12 98 ILE A N 1
ATOM 777 C CA . ILE A 1 98 ? 13.796 -8.220 -11.672 1.00 92.12 98 ILE A CA 1
ATOM 778 C C . ILE A 1 98 ? 14.202 -9.694 -11.740 1.00 92.12 98 ILE A C 1
ATOM 780 O O . ILE A 1 98 ? 14.582 -10.154 -12.807 1.00 92.12 98 ILE A O 1
ATOM 784 N N . LEU A 1 99 ? 14.106 -10.435 -10.631 1.00 90.81 99 LEU A N 1
ATOM 785 C CA . LEU A 1 99 ? 14.450 -11.859 -10.621 1.00 90.81 99 LEU A CA 1
ATOM 786 C C . LEU A 1 99 ? 13.570 -12.660 -11.582 1.00 90.81 99 LEU A C 1
ATOM 788 O O . LEU A 1 99 ? 14.091 -13.526 -12.265 1.00 90.81 99 LEU A O 1
ATOM 792 N N . LEU A 1 100 ? 12.271 -12.353 -11.663 1.00 89.25 100 LEU A N 1
ATOM 793 C CA . LEU A 1 100 ? 11.363 -13.003 -12.607 1.00 89.25 100 LEU A CA 1
ATOM 794 C C . LEU A 1 100 ? 11.791 -12.760 -14.059 1.00 89.25 100 LEU A C 1
ATOM 796 O O . LEU A 1 100 ? 11.930 -13.717 -14.802 1.00 89.25 100 LEU A O 1
ATOM 800 N N . LEU A 1 101 ? 12.059 -11.507 -14.441 1.00 91.38 101 LEU A N 1
ATOM 801 C CA . LEU A 1 101 ? 12.489 -11.180 -15.806 1.00 91.38 101 LEU A CA 1
ATOM 802 C C . LEU A 1 101 ? 13.843 -11.808 -16.165 1.00 91.38 101 LEU A C 1
ATOM 804 O O . LEU A 1 101 ? 14.046 -12.231 -17.298 1.00 91.38 101 LEU A O 1
ATOM 808 N N . LEU A 1 102 ? 14.761 -11.885 -15.198 1.00 91.81 102 LEU A N 1
ATOM 809 C CA . LEU A 1 102 ? 16.085 -12.466 -15.410 1.00 91.81 102 LEU A CA 1
ATOM 810 C C . LEU A 1 102 ? 16.091 -14.003 -15.464 1.00 91.81 102 LEU A C 1
ATOM 812 O O . LEU A 1 102 ? 17.126 -14.564 -15.817 1.00 91.81 102 LEU A O 1
ATOM 816 N N . LYS A 1 103 ? 14.978 -14.685 -15.131 1.00 87.25 103 LYS A N 1
ATOM 817 C CA . LYS A 1 103 ? 14.830 -16.143 -15.344 1.00 87.25 103 LYS A CA 1
ATOM 818 C C . LYS A 1 103 ? 14.854 -16.501 -16.817 1.00 87.25 103 LYS A C 1
ATOM 820 O O . LYS A 1 103 ? 15.443 -17.513 -17.179 1.00 87.25 103 LYS A O 1
ATOM 825 N N . ASP A 1 104 ? 14.242 -15.653 -17.631 1.00 81.06 104 ASP A N 1
ATOM 826 C CA . ASP A 1 104 ? 14.001 -15.955 -19.036 1.00 81.06 104 ASP A CA 1
ATOM 827 C C . ASP A 1 104 ? 15.089 -15.364 -19.939 1.00 81.06 104 ASP A C 1
ATOM 829 O O . ASP A 1 104 ? 15.375 -15.908 -21.006 1.00 81.06 104 ASP A O 1
ATOM 833 N N . MET A 1 105 ? 15.719 -14.255 -19.530 1.00 86.06 105 MET A N 1
ATOM 834 C CA . MET A 1 105 ? 16.760 -13.602 -20.324 1.00 86.06 105 MET A CA 1
ATOM 835 C C . MET A 1 105 ? 17.672 -12.668 -19.530 1.00 86.06 105 MET A C 1
ATOM 837 O O . MET A 1 105 ? 17.277 -12.021 -18.564 1.00 86.06 105 MET A O 1
ATOM 841 N N . ASP A 1 106 ? 18.899 -12.534 -20.024 1.00 90.50 106 ASP A N 1
ATOM 842 C CA . ASP A 1 106 ? 19.850 -11.539 -19.550 1.00 90.50 106 ASP A CA 1
ATOM 843 C C . ASP A 1 106 ? 19.449 -10.135 -20.040 1.00 90.50 106 ASP A C 1
ATOM 845 O O . ASP A 1 106 ? 19.323 -9.911 -21.245 1.00 90.50 106 ASP A O 1
ATOM 849 N N . LEU A 1 107 ? 19.309 -9.173 -19.124 1.00 91.50 107 LEU A N 1
ATOM 850 C CA . LEU A 1 107 ? 18.818 -7.824 -19.434 1.00 91.50 107 LEU A CA 1
ATOM 851 C C . LEU A 1 107 ? 19.766 -6.730 -18.940 1.00 91.50 107 LEU A C 1
ATOM 853 O O . LEU A 1 107 ? 20.397 -6.822 -17.882 1.00 91.50 107 LEU A O 1
ATOM 857 N N . THR A 1 108 ? 19.834 -5.634 -19.682 1.00 92.62 108 THR A N 1
ATOM 858 C CA . THR A 1 108 ? 20.475 -4.392 -19.249 1.00 92.62 108 THR A CA 1
ATOM 859 C C . THR A 1 108 ? 19.524 -3.541 -18.406 1.00 92.62 108 THR A C 1
ATOM 861 O O . THR A 1 108 ? 18.301 -3.684 -18.421 1.00 92.62 108 THR A O 1
ATOM 864 N N . VAL A 1 109 ? 20.082 -2.560 -17.692 1.00 91.19 109 VAL A N 1
ATOM 865 C CA . VAL A 1 109 ? 19.269 -1.559 -16.979 1.00 91.19 109 VAL A CA 1
ATOM 866 C C . VAL A 1 109 ? 18.350 -0.792 -17.940 1.00 91.19 109 VAL A C 1
ATOM 868 O O . VAL A 1 109 ? 17.239 -0.439 -17.553 1.00 91.19 109 VAL A O 1
ATOM 871 N N . ALA A 1 110 ? 18.806 -0.521 -19.167 1.00 90.12 110 ALA A N 1
ATOM 872 C CA . ALA A 1 110 ? 18.031 0.217 -20.161 1.00 90.12 110 ALA A CA 1
ATOM 873 C C . ALA A 1 110 ? 16.781 -0.554 -20.606 1.00 90.12 110 ALA A C 1
ATOM 875 O O . ALA A 1 110 ? 15.755 0.070 -20.845 1.00 90.12 110 ALA A O 1
ATOM 876 N N . GLU A 1 111 ? 16.844 -1.887 -20.639 1.00 90.88 111 GLU A N 1
ATOM 877 C CA . GLU A 1 111 ? 15.707 -2.755 -20.971 1.00 90.88 111 GLU A CA 1
ATOM 878 C C . GLU A 1 111 ? 14.785 -2.980 -19.762 1.00 90.88 111 GLU A C 1
ATOM 880 O O . GLU A 1 111 ? 13.563 -2.986 -19.894 1.00 90.88 111 GLU A O 1
ATOM 885 N N . LEU A 1 112 ? 15.341 -3.073 -18.549 1.00 91.50 112 LEU A N 1
ATOM 886 C CA . LEU A 1 112 ? 14.554 -3.240 -17.319 1.00 91.50 112 LEU A CA 1
ATOM 887 C C . LEU A 1 112 ? 13.684 -2.019 -16.977 1.00 91.50 112 LEU A C 1
ATOM 889 O O . LEU A 1 112 ? 12.611 -2.171 -16.393 1.00 91.50 112 LEU A O 1
ATOM 893 N N . VAL A 1 113 ? 14.142 -0.806 -17.300 1.00 90.00 113 VAL A N 1
ATOM 894 C CA . VAL A 1 113 ? 13.415 0.449 -17.029 1.00 90.00 113 VAL A CA 1
ATOM 895 C C . VAL A 1 113 ? 12.017 0.472 -17.665 1.00 90.00 113 VAL A C 1
ATOM 897 O O . VAL A 1 113 ? 11.056 0.649 -16.907 1.00 90.00 113 VAL A O 1
ATOM 900 N N . PRO A 1 114 ? 11.858 0.281 -18.992 1.00 88.38 114 PRO A N 1
ATOM 901 C CA . PRO A 1 114 ? 10.545 0.259 -19.625 1.00 88.38 114 PRO A CA 1
ATOM 902 C C . PRO A 1 114 ? 9.724 -0.976 -19.229 1.00 88.38 114 PRO A C 1
ATOM 904 O O . PRO A 1 114 ? 8.541 -0.820 -18.942 1.00 88.38 114 PRO A O 1
ATOM 907 N N . LEU A 1 115 ? 10.332 -2.166 -19.111 1.00 87.44 115 LEU A N 1
ATOM 908 C CA . LEU A 1 115 ? 9.614 -3.399 -18.737 1.00 87.44 115 LEU A CA 1
ATOM 909 C C . LEU A 1 115 ? 8.974 -3.317 -17.348 1.00 87.44 115 LEU A C 1
ATOM 911 O O . LEU A 1 115 ? 7.860 -3.787 -17.129 1.00 87.44 115 LEU A O 1
ATOM 915 N N . LEU A 1 116 ? 9.676 -2.706 -16.394 1.00 86.56 116 LEU A N 1
ATOM 916 C CA . LEU A 1 116 ? 9.183 -2.557 -15.027 1.00 86.56 116 LEU A CA 1
ATOM 917 C C . LEU A 1 116 ? 8.451 -1.228 -14.812 1.00 86.56 116 LEU A C 1
ATOM 919 O O . LEU A 1 116 ? 7.881 -1.024 -13.736 1.00 86.56 116 LEU A O 1
ATOM 923 N N . ASN A 1 117 ? 8.478 -0.333 -15.804 1.00 83.56 117 ASN A N 1
ATOM 924 C CA . ASN A 1 117 ? 8.002 1.047 -15.732 1.00 83.56 117 ASN A CA 1
ATOM 925 C C . ASN A 1 117 ? 8.578 1.810 -14.518 1.00 83.56 117 ASN A C 1
ATOM 927 O O . ASN A 1 117 ? 7.853 2.461 -13.754 1.00 83.56 117 ASN A O 1
ATOM 931 N N . ARG A 1 118 ? 9.886 1.658 -14.251 1.00 84.69 118 ARG A N 1
ATOM 932 C CA . ARG A 1 118 ? 10.552 2.2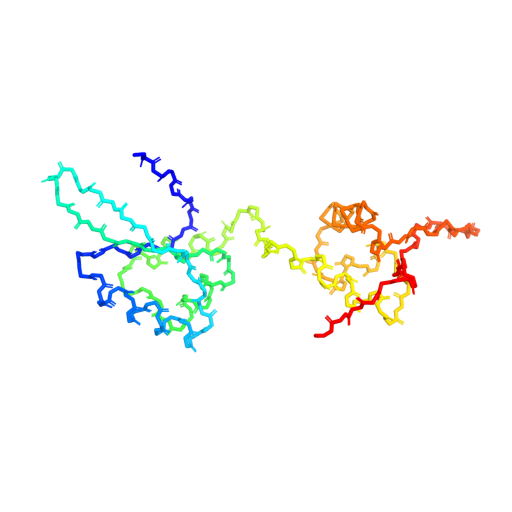34 -13.062 1.00 84.69 118 ARG A CA 1
ATOM 933 C C . ARG A 1 118 ? 11.757 3.080 -13.435 1.00 84.69 118 ARG A C 1
ATOM 935 O O . ARG A 1 118 ? 12.481 2.780 -14.373 1.00 84.69 118 ARG A O 1
ATOM 942 N N . HIS A 1 119 ? 12.033 4.092 -12.615 1.00 88.56 119 HIS A N 1
ATOM 943 C CA . HIS A 1 119 ? 13.190 4.959 -12.813 1.00 88.56 119 HIS A CA 1
ATOM 944 C C . HIS A 1 119 ? 14.515 4.180 -12.741 1.00 88.56 119 HIS A C 1
ATOM 946 O O . HIS A 1 119 ? 14.692 3.291 -11.901 1.00 88.56 119 HIS A O 1
ATOM 952 N N . GLN A 1 120 ? 15.485 4.582 -13.567 1.00 90.56 120 GLN A N 1
ATOM 953 C CA . GLN A 1 120 ? 16.786 3.921 -13.697 1.00 90.56 120 GLN A CA 1
ATOM 954 C C . GLN A 1 120 ? 17.517 3.753 -12.356 1.00 90.56 120 GLN A C 1
ATOM 956 O O . GLN A 1 120 ? 18.096 2.701 -12.082 1.00 90.56 120 GLN A O 1
ATOM 961 N N . SER A 1 121 ? 17.467 4.767 -11.488 1.00 89.62 121 SER A N 1
ATOM 962 C CA . SER A 1 121 ? 18.097 4.712 -10.161 1.00 89.62 121 SER A CA 1
ATOM 963 C C . SER A 1 121 ? 17.485 3.640 -9.252 1.00 89.62 121 SER A C 1
ATOM 965 O O . SER A 1 121 ? 18.211 2.996 -8.496 1.00 89.62 121 SER A O 1
ATOM 967 N N . THR A 1 122 ? 16.174 3.392 -9.352 1.00 88.19 122 THR A N 1
ATOM 968 C CA . THR A 1 122 ? 15.492 2.332 -8.596 1.00 88.19 122 THR A CA 1
ATOM 969 C C . THR A 1 122 ? 15.945 0.951 -9.057 1.00 88.19 122 THR A C 1
ATOM 971 O O . THR A 1 122 ? 16.229 0.095 -8.219 1.00 88.19 122 THR A O 1
ATOM 974 N N . ILE A 1 123 ? 16.066 0.752 -10.372 1.00 92.25 123 ILE A N 1
ATOM 975 C CA . ILE A 1 123 ? 16.556 -0.503 -10.954 1.00 92.25 123 ILE A CA 1
ATOM 976 C C . ILE A 1 123 ? 18.006 -0.763 -10.539 1.00 92.25 123 ILE A C 1
ATOM 978 O O . ILE A 1 123 ? 18.304 -1.830 -10.005 1.00 92.25 123 ILE A O 1
ATOM 982 N N . ARG A 1 124 ? 18.894 0.230 -10.684 1.00 92.38 124 ARG A N 1
ATOM 983 C CA . ARG A 1 124 ? 20.305 0.116 -10.267 1.00 92.38 124 ARG A CA 1
ATOM 984 C C . ARG A 1 124 ? 20.437 -0.246 -8.789 1.00 92.38 124 ARG A C 1
ATOM 986 O O . ARG A 1 124 ? 21.174 -1.164 -8.445 1.00 92.38 124 ARG A O 1
ATOM 993 N N . PHE A 1 125 ? 19.694 0.434 -7.919 1.00 91.56 125 PHE A N 1
ATOM 994 C CA . PHE A 1 125 ? 19.702 0.140 -6.487 1.00 91.56 125 PHE A CA 1
ATOM 995 C C . PHE A 1 125 ? 19.202 -1.279 -6.173 1.00 91.56 125 PHE A C 1
ATOM 997 O O . PHE A 1 125 ? 19.772 -1.967 -5.324 1.00 91.56 125 PHE A O 1
ATOM 1004 N N . ALA A 1 126 ? 18.150 -1.737 -6.858 1.00 91.69 126 ALA A N 1
ATOM 1005 C CA . ALA A 1 126 ? 17.623 -3.085 -6.678 1.00 91.69 126 ALA A CA 1
ATOM 1006 C C . ALA A 1 126 ? 18.623 -4.161 -7.136 1.00 91.69 126 ALA A C 1
ATOM 1008 O O . ALA A 1 126 ? 18.848 -5.111 -6.387 1.00 91.69 126 ALA A O 1
ATOM 1009 N N . LEU A 1 127 ? 19.263 -3.974 -8.295 1.00 92.88 127 LEU A N 1
ATOM 1010 C CA . LEU A 1 127 ? 20.302 -4.866 -8.824 1.00 92.88 127 LEU A CA 1
ATOM 1011 C C . LEU A 1 127 ? 21.521 -4.943 -7.904 1.00 92.88 127 LEU A C 1
ATOM 1013 O O . LEU A 1 127 ? 21.986 -6.038 -7.611 1.00 92.88 127 LEU A O 1
ATOM 1017 N N . LEU A 1 128 ? 21.990 -3.809 -7.372 1.00 92.50 128 LEU A N 1
ATOM 1018 C CA . LEU A 1 128 ? 23.078 -3.793 -6.386 1.00 92.50 128 LEU A CA 1
ATOM 1019 C C . LEU A 1 128 ? 22.724 -4.624 -5.149 1.00 92.50 128 LEU A C 1
ATOM 1021 O O . LEU A 1 128 ? 23.513 -5.462 -4.723 1.00 92.50 128 LEU A O 1
ATOM 1025 N N . LYS A 1 129 ? 21.512 -4.457 -4.607 1.00 91.12 129 LYS A N 1
ATOM 1026 C CA . LYS A 1 129 ? 21.053 -5.269 -3.472 1.00 91.12 129 LYS A CA 1
ATOM 1027 C C . LYS A 1 129 ? 20.954 -6.758 -3.801 1.00 91.12 129 LYS A C 1
ATOM 1029 O O . LYS A 1 129 ? 21.242 -7.571 -2.932 1.00 91.12 129 LYS A O 1
ATOM 1034 N N . LEU A 1 130 ? 20.500 -7.116 -5.002 1.00 91.56 130 LEU A N 1
ATOM 1035 C CA . LEU A 1 130 ? 20.425 -8.512 -5.440 1.00 91.56 130 LEU A CA 1
ATOM 1036 C C . LEU A 1 130 ? 21.825 -9.113 -5.629 1.00 91.56 130 LEU A C 1
ATOM 1038 O O . LEU A 1 130 ? 22.054 -10.245 -5.215 1.00 91.56 130 LEU A O 1
ATOM 1042 N N . LYS A 1 131 ? 22.776 -8.335 -6.158 1.00 91.44 131 LYS A N 1
ATOM 1043 C CA . LYS A 1 131 ? 24.181 -8.732 -6.309 1.00 91.44 131 LYS A CA 1
ATOM 1044 C C . LYS A 1 131 ? 24.853 -8.976 -4.965 1.00 91.44 131 LYS A C 1
ATOM 1046 O O . LYS A 1 131 ? 25.494 -10.001 -4.785 1.00 91.44 131 LYS A O 1
ATOM 1051 N N . CYS A 1 132 ? 24.650 -8.087 -3.991 1.00 88.38 132 CYS A N 1
ATOM 1052 C CA . CYS A 1 132 ? 25.153 -8.286 -2.626 1.00 88.38 132 CYS A CA 1
ATOM 1053 C C . CYS A 1 132 ? 24.572 -9.535 -1.944 1.00 88.38 132 CYS A C 1
ATOM 1055 O O . CYS A 1 132 ? 25.166 -10.036 -0.998 1.00 88.38 132 CYS A O 1
ATOM 1057 N N . LYS A 1 133 ? 23.414 -10.025 -2.402 1.00 87.56 133 LYS A N 1
ATOM 1058 C CA . LYS A 1 133 ? 22.804 -11.276 -1.935 1.00 87.56 133 LYS A CA 1
ATOM 1059 C C . LYS A 1 133 ? 23.251 -12.509 -2.733 1.00 87.56 133 LYS A C 1
ATOM 1061 O O . LYS A 1 133 ? 22.741 -13.586 -2.458 1.00 87.56 133 LYS A O 1
ATOM 1066 N N . GLY A 1 134 ? 24.120 -12.353 -3.734 1.00 88.62 134 GLY A N 1
ATOM 1067 C CA . GLY A 1 134 ? 24.528 -13.446 -4.622 1.00 88.62 134 GLY A CA 1
ATOM 1068 C C . GLY A 1 134 ? 23.404 -13.969 -5.522 1.00 88.62 134 GLY A C 1
ATOM 1069 O O . GLY A 1 134 ? 23.454 -15.108 -5.952 1.00 88.62 134 GLY A O 1
ATOM 1070 N N . LEU A 1 135 ? 22.354 -13.174 -5.772 1.00 88.88 135 LEU A N 1
ATOM 1071 C CA . LEU A 1 135 ? 21.216 -13.623 -6.587 1.00 88.88 135 LEU A CA 1
ATOM 1072 C C . LEU A 1 135 ? 21.368 -13.272 -8.070 1.00 88.88 135 LEU A C 1
ATOM 1074 O O . LEU A 1 135 ? 20.775 -13.914 -8.929 1.00 88.88 135 LEU A O 1
ATOM 1078 N N . VAL A 1 136 ? 22.122 -12.216 -8.371 1.00 91.94 136 VAL A N 1
ATOM 1079 C CA . VAL A 1 136 ? 22.381 -11.762 -9.741 1.00 91.94 136 VAL A CA 1
ATOM 1080 C C . VAL A 1 136 ? 23.836 -11.353 -9.882 1.00 91.94 136 VAL A C 1
ATOM 1082 O O . VAL A 1 136 ? 24.448 -10.862 -8.929 1.00 91.94 136 VAL A O 1
ATOM 1085 N N . PHE A 1 137 ? 24.367 -11.451 -11.092 1.00 90.62 137 PHE A N 1
ATOM 1086 C CA . PHE A 1 137 ? 25.702 -10.970 -11.418 1.00 90.62 137 PHE A CA 1
ATOM 1087 C C . PHE A 1 137 ? 25.694 -10.114 -12.684 1.00 90.62 137 PHE A C 1
ATOM 1089 O O . PHE A 1 137 ? 24.727 -10.073 -13.441 1.00 90.62 137 PHE A O 1
ATOM 1096 N N . SER A 1 138 ? 26.776 -9.362 -12.869 1.00 89.00 138 SER A N 1
ATOM 1097 C CA . SER A 1 138 ? 26.933 -8.406 -13.960 1.00 89.00 138 SER A CA 1
ATOM 1098 C C . SER A 1 138 ? 28.006 -8.891 -14.928 1.00 89.00 138 SER A C 1
ATOM 1100 O O . SER A 1 138 ? 29.155 -9.050 -14.510 1.00 89.00 138 SER A O 1
ATOM 1102 N N . LYS A 1 139 ? 27.661 -9.060 -16.205 1.00 84.19 139 LYS A N 1
ATOM 1103 C CA . LYS A 1 139 ? 28.604 -9.350 -17.290 1.00 84.19 139 LYS A CA 1
ATOM 1104 C C . LYS A 1 139 ? 28.924 -8.052 -18.036 1.00 84.19 139 LYS A C 1
ATOM 1106 O O . LYS A 1 139 ? 28.027 -7.326 -18.471 1.00 84.19 139 LYS A O 1
ATOM 1111 N N . SER A 1 140 ? 30.211 -7.754 -18.183 1.00 70.75 140 SER A N 1
ATOM 1112 C CA . SER A 1 140 ? 30.677 -6.708 -19.096 1.00 70.75 140 SER A CA 1
ATOM 1113 C C . SER A 1 140 ? 30.495 -7.202 -20.530 1.00 70.75 140 SER A C 1
ATOM 1115 O O . SER A 1 140 ? 31.025 -8.256 -20.877 1.00 70.75 140 SER A O 1
ATOM 1117 N N . LYS A 1 141 ? 29.750 -6.467 -21.361 1.00 58.25 141 LYS A N 1
ATOM 1118 C CA . LYS A 1 141 ? 29.662 -6.735 -22.800 1.00 58.25 141 LYS A CA 1
ATOM 1119 C C . LYS A 1 141 ? 30.309 -5.571 -23.548 1.00 58.25 141 LYS A C 1
ATOM 1121 O O . LYS A 1 141 ? 29.756 -4.473 -23.617 1.00 58.25 141 LYS A O 1
ATOM 1126 N N . THR A 1 142 ? 31.502 -5.799 -24.087 1.00 51.34 142 THR A N 1
ATOM 1127 C CA . THR A 1 142 ? 32.185 -4.866 -24.989 1.00 51.34 142 THR A CA 1
ATOM 1128 C C . THR A 1 142 ? 31.542 -4.956 -26.373 1.00 51.34 142 THR A C 1
ATOM 1130 O O . THR A 1 142 ? 31.859 -5.837 -27.164 1.00 51.34 142 THR A O 1
ATOM 1133 N N . PHE A 1 143 ? 30.617 -4.047 -26.686 1.00 52.56 143 PHE A N 1
ATOM 1134 C CA . PHE A 1 143 ? 30.133 -3.858 -28.057 1.00 52.56 143 PHE A CA 1
ATOM 1135 C C . PHE A 1 143 ? 30.747 -2.607 -28.686 1.00 52.56 143 PHE A C 1
ATOM 1137 O O . PHE A 1 143 ? 30.953 -1.598 -28.014 1.00 52.56 143 PHE A O 1
ATOM 1144 N N . LYS A 1 144 ? 31.000 -2.673 -30.002 1.00 48.31 144 LYS A N 1
ATOM 1145 C CA . LYS A 1 144 ? 31.648 -1.619 -30.806 1.00 48.31 144 LYS A CA 1
ATOM 1146 C C . LYS A 1 144 ? 30.894 -0.274 -30.824 1.00 48.31 144 LYS A C 1
ATOM 1148 O O . LYS A 1 144 ? 31.500 0.728 -31.182 1.00 48.31 144 LYS A O 1
ATOM 1153 N N . LYS A 1 145 ? 29.618 -0.218 -30.413 1.00 41.75 145 LYS A N 1
ATOM 1154 C CA . LYS A 1 145 ? 28.856 1.018 -30.146 1.00 41.75 145 LYS A CA 1
ATOM 1155 C C . LYS A 1 145 ? 27.819 0.758 -29.044 1.00 41.75 145 LYS A C 1
ATOM 1157 O O . LYS A 1 145 ? 26.980 -0.118 -29.206 1.00 41.75 145 LYS A O 1
ATOM 1162 N N . GLY A 1 146 ? 27.871 1.517 -27.945 1.00 48.00 146 GLY A N 1
ATOM 1163 C CA . GLY A 1 146 ? 26.820 1.527 -26.912 1.00 48.00 146 GLY A CA 1
ATOM 1164 C C . GLY A 1 146 ? 26.887 0.406 -25.868 1.00 48.00 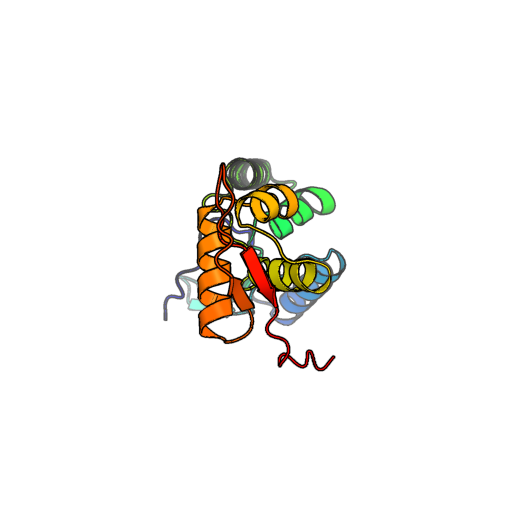146 GLY A C 1
ATOM 1165 O O . GLY A 1 146 ? 25.861 -0.179 -25.537 1.00 48.00 146 GLY A O 1
ATOM 1166 N N . GLY A 1 147 ? 28.081 0.094 -25.350 1.00 52.84 147 GLY A N 1
ATOM 1167 C CA . GLY A 1 147 ? 28.260 -0.909 -24.294 1.00 52.84 147 GLY A CA 1
ATOM 1168 C C . GLY A 1 147 ? 27.363 -0.667 -23.070 1.00 52.84 147 GLY A C 1
ATOM 1169 O O . GLY A 1 147 ? 27.268 0.448 -22.558 1.00 52.84 147 GLY A O 1
ATOM 1170 N N . GLY A 1 148 ? 26.717 -1.732 -22.596 1.00 69.44 148 GLY A N 1
ATOM 1171 C CA . GLY A 1 148 ? 25.875 -1.740 -21.402 1.00 69.44 148 GLY A CA 1
ATOM 1172 C C . GLY A 1 148 ? 26.230 -2.914 -20.491 1.00 69.44 148 GLY A C 1
ATOM 1173 O O . GLY A 1 148 ? 26.699 -3.953 -20.953 1.00 69.44 148 GLY A O 1
ATOM 1174 N N . ILE A 1 149 ? 26.021 -2.748 -19.181 1.00 84.62 149 ILE A N 1
ATOM 1175 C CA . ILE A 1 149 ? 26.178 -3.842 -18.214 1.00 84.62 149 ILE A CA 1
ATOM 1176 C C . ILE A 1 149 ? 24.972 -4.768 -18.350 1.00 84.62 149 ILE A C 1
ATOM 1178 O O . ILE A 1 149 ? 23.839 -4.342 -18.096 1.00 84.62 149 ILE A O 1
ATOM 1182 N N . LEU A 1 150 ? 25.236 -6.017 -18.725 1.00 88.94 150 LEU A N 1
ATOM 1183 C CA . LEU A 1 150 ? 24.240 -7.076 -18.793 1.00 88.94 150 LEU A CA 1
ATOM 1184 C C . LEU A 1 150 ? 24.107 -7.718 -17.410 1.00 88.94 150 LEU A C 1
ATOM 1186 O O . LEU A 1 150 ? 25.120 -7.996 -16.762 1.00 88.94 150 LEU A O 1
ATOM 1190 N N . TRP A 1 151 ? 22.882 -7.939 -16.952 1.00 91.19 151 TRP A N 1
ATOM 1191 C CA . TRP A 1 151 ? 22.603 -8.591 -15.677 1.00 91.19 151 TRP A CA 1
ATOM 1192 C C . TRP A 1 151 ? 21.992 -9.965 -15.918 1.00 91.19 151 TRP A C 1
ATOM 1194 O O . TRP A 1 151 ? 21.145 -10.113 -16.794 1.00 91.19 151 TRP A O 1
ATOM 1204 N N . SER A 1 152 ? 22.429 -10.937 -15.123 1.00 89.88 152 SER A N 1
ATOM 1205 C CA . SER A 1 152 ? 22.048 -12.350 -15.216 1.00 89.88 152 SER A CA 1
ATOM 1206 C C . SER A 1 152 ? 21.689 -12.889 -13.837 1.00 89.88 152 SER A C 1
ATOM 1208 O O . SER A 1 152 ? 22.246 -12.424 -12.837 1.00 89.88 152 SER A O 1
ATOM 1210 N N . LEU A 1 153 ? 20.804 -13.885 -13.775 1.00 89.81 153 LEU A N 1
ATOM 1211 C CA . LEU A 1 153 ? 20.620 -14.700 -12.570 1.00 89.81 153 LEU A CA 1
ATOM 1212 C C . LEU A 1 153 ? 21.857 -15.546 -12.301 1.00 89.81 153 LEU A C 1
ATOM 1214 O O . LEU A 1 153 ? 22.441 -16.101 -13.230 1.00 89.81 153 LEU A O 1
ATOM 1218 N N . ASP A 1 154 ? 22.226 -15.668 -11.030 1.00 79.56 154 ASP A N 1
ATOM 1219 C CA . ASP A 1 154 ? 23.282 -16.586 -10.621 1.00 79.56 154 ASP A CA 1
ATOM 1220 C C . ASP A 1 154 ? 22.777 -18.037 -10.690 1.00 79.56 154 ASP A C 1
ATOM 1222 O O . ASP A 1 154 ? 21.771 -18.382 -10.068 1.00 79.56 154 ASP A O 1
ATOM 1226 N N . GLY A 1 155 ? 23.464 -18.891 -11.452 1.00 62.09 155 GLY A N 1
ATOM 1227 C CA . GLY A 1 155 ? 23.060 -20.275 -11.732 1.00 62.09 155 GLY A CA 1
ATOM 1228 C C . GLY A 1 155 ? 23.040 -21.201 -10.510 1.00 62.09 155 GLY A C 1
ATOM 1229 O O . GLY A 1 155 ? 22.598 -22.339 -10.624 1.00 62.09 155 GLY A O 1
ATOM 1230 N N . GLN A 1 156 ? 23.487 -20.727 -9.343 1.00 54.31 156 GLN A N 1
ATOM 1231 C CA . GLN A 1 156 ? 23.383 -21.444 -8.066 1.00 54.31 156 GLN A CA 1
ATOM 1232 C C . GLN A 1 156 ? 22.125 -21.087 -7.250 1.00 54.31 156 GLN A C 1
ATOM 1234 O O . GLN A 1 156 ? 21.927 -21.614 -6.153 1.00 54.31 156 GLN A O 1
ATOM 1239 N N . THR A 1 157 ? 21.254 -20.201 -7.747 1.00 52.06 157 THR A N 1
ATOM 1240 C CA . THR A 1 157 ? 20.027 -19.827 -7.029 1.00 52.06 157 THR A CA 1
ATOM 1241 C C . THR A 1 157 ? 18.911 -20.858 -7.196 1.00 52.06 157 THR A C 1
ATOM 1243 O O . THR A 1 157 ? 18.065 -20.766 -8.083 1.00 52.06 157 THR A O 1
ATOM 1246 N N . ASN A 1 158 ? 18.858 -21.819 -6.272 1.00 44.44 158 ASN A N 1
ATOM 1247 C CA . ASN A 1 158 ? 17.680 -22.662 -6.076 1.00 44.44 158 ASN A CA 1
ATOM 1248 C C . ASN A 1 158 ? 16.524 -21.807 -5.537 1.00 44.44 158 ASN A C 1
ATOM 1250 O O . ASN A 1 158 ? 16.471 -21.468 -4.352 1.00 44.44 158 ASN A O 1
ATOM 1254 N N . PHE A 1 159 ? 15.578 -21.458 -6.407 1.00 48.56 159 PHE A N 1
ATOM 1255 C CA . PHE A 1 159 ? 14.269 -20.973 -5.982 1.00 48.56 159 PHE A CA 1
ATOM 1256 C C . PHE A 1 159 ? 13.459 -22.171 -5.480 1.00 48.56 159 PHE A C 1
ATOM 1258 O O . PHE A 1 159 ? 12.672 -22.735 -6.234 1.00 48.56 159 PHE A O 1
ATOM 1265 N N . ASN A 1 160 ? 13.669 -22.580 -4.227 1.00 38.12 160 ASN A N 1
ATOM 1266 C CA . ASN A 1 160 ? 12.751 -23.517 -3.587 1.00 38.12 160 ASN A CA 1
ATOM 1267 C C . ASN A 1 160 ? 11.385 -22.826 -3.460 1.00 38.12 160 ASN A C 1
ATOM 1269 O O . ASN A 1 160 ? 11.266 -21.798 -2.788 1.00 38.12 160 ASN A O 1
ATOM 1273 N N . THR A 1 161 ? 10.419 -23.365 -4.203 1.00 36.06 161 THR A N 1
ATOM 1274 C CA . THR A 1 161 ? 8.979 -23.071 -4.160 1.00 36.06 161 THR A CA 1
ATOM 1275 C C . THR A 1 161 ? 8.385 -23.315 -2.788 1.00 36.06 161 THR A C 1
ATOM 1277 O O . THR A 1 161 ? 8.757 -24.345 -2.182 1.00 36.06 161 THR A O 1
#

Foldseek 3Di:
DPPPDDPLWAKDKALDPVVQVVVQVVLVVLVQHKDDKDWDADPVRRIIIMIIGAALVNLVSCCVPPNDPDPVRNVSSVVCNVCVDPRDDDVCNLLVVVLVVQVVHWDFLVRSCVVVVHDSVVNVVSLVVCVVVQQKDWDFDDDPPDTTIIIHGRPPDDPDD